Protein AF-A0A7C3EPZ7-F1 (afdb_monomer_lite)

Secondary structure (DSSP, 8-state):
-HHHHHHHHHHHHHHTT------EEEEETTTEEEEESSTTSS-EEEE-S-SPEEEE-TTS-EEEESSTTSS-EEE-S-S---S-----EEETTEEE-------SEEEEEEEETTS-EEEE-GGGGGGGGGTEEEPPTT--SEEEEEEEEETTS-EEEEEEEE--

Sequence (164 aa):
MRILIIIVMLCFLFTSNSVLSETITFNYSGGITKVSTDNGLTWNYVKKFGNKIEINRLGGLKKISDDFGRTWRILYNHPVFTENYLSFYCSGNFLFIPEISLKNISQLRVYDSNGKYITDLSHKASELSINKIELPDFLINGVYFLCIEESSSTRIVCKFMINR

Radius of gyration: 24.51 Å; chains: 1; bounding box: 84×47×37 Å

Structure (mmCIF, N/CA/C/O backbone):
data_AF-A0A7C3EPZ7-F1
#
_entry.id   AF-A0A7C3EPZ7-F1
#
loop_
_atom_site.group_PDB
_atom_site.id
_atom_site.type_symbol
_atom_site.label_atom_id
_atom_site.label_alt_id
_atom_site.label_comp_id
_atom_site.label_asym_id
_atom_site.label_entity_id
_atom_site.label_seq_id
_atom_site.pdbx_PDB_ins_code
_atom_site.Cartn_x
_atom_site.Cartn_y
_atom_site.Cartn_z
_atom_site.occupancy
_atom_site.B_iso_or_equiv
_atom_site.auth_seq_id
_atom_site.auth_comp_id
_atom_site.auth_asym_id
_atom_site.auth_atom_id
_atom_site.pdbx_PDB_model_num
ATOM 1 N N . MET A 1 1 ? 68.121 -27.410 -0.231 1.00 63.12 1 MET A N 1
ATOM 2 C CA . MET A 1 1 ? 67.046 -27.651 0.764 1.00 63.12 1 MET A CA 1
ATOM 3 C C . MET A 1 1 ? 66.253 -26.397 1.148 1.00 63.12 1 MET A C 1
ATOM 5 O O . MET A 1 1 ? 65.035 -26.466 1.128 1.00 63.12 1 MET A O 1
ATOM 9 N N . ARG A 1 2 ? 66.885 -25.248 1.449 1.00 70.00 2 ARG A N 1
ATOM 10 C CA . ARG A 1 2 ? 66.175 -24.022 1.890 1.00 70.00 2 ARG A CA 1
ATOM 11 C C . ARG A 1 2 ? 65.181 -23.439 0.868 1.00 70.00 2 ARG A C 1
ATOM 13 O O . ARG A 1 2 ? 64.102 -23.018 1.256 1.00 70.00 2 ARG A O 1
ATOM 20 N N . ILE A 1 3 ? 65.507 -23.484 -0.426 1.00 78.69 3 ILE A N 1
ATOM 21 C CA . ILE A 1 3 ? 64.633 -22.978 -1.505 1.00 78.69 3 ILE A CA 1
ATOM 22 C C . ILE A 1 3 ? 63.359 -23.824 -1.650 1.00 78.69 3 ILE A C 1
ATOM 24 O O . ILE A 1 3 ? 62.279 -23.276 -1.831 1.00 78.69 3 ILE A O 1
ATOM 28 N N . LEU A 1 4 ? 63.463 -25.149 -1.492 1.00 77.38 4 LEU A N 1
ATOM 29 C CA . LEU A 1 4 ? 62.313 -26.055 -1.575 1.00 77.38 4 LEU A CA 1
ATOM 30 C C . LEU A 1 4 ? 61.285 -25.753 -0.473 1.00 77.38 4 LEU A C 1
ATOM 32 O O . LEU A 1 4 ? 60.094 -25.712 -0.745 1.00 77.38 4 LEU A O 1
ATOM 36 N N . ILE A 1 5 ? 61.747 -25.473 0.750 1.00 78.75 5 ILE A N 1
ATOM 37 C CA . ILE A 1 5 ? 60.872 -25.144 1.887 1.00 78.75 5 ILE A CA 1
ATOM 38 C C . ILE A 1 5 ? 60.120 -23.830 1.637 1.00 78.75 5 ILE A C 1
ATOM 40 O O . ILE A 1 5 ? 58.929 -23.744 1.921 1.00 78.75 5 ILE A O 1
ATOM 44 N N . ILE A 1 6 ? 60.788 -22.829 1.056 1.00 79.19 6 ILE A N 1
ATOM 45 C CA . ILE A 1 6 ? 60.163 -21.542 0.722 1.00 79.19 6 ILE A CA 1
ATOM 46 C C . ILE A 1 6 ? 59.102 -21.720 -0.368 1.00 79.19 6 ILE A C 1
ATOM 48 O O . ILE A 1 6 ? 58.014 -21.171 -0.237 1.00 79.19 6 ILE A O 1
ATOM 52 N N . ILE A 1 7 ? 59.379 -22.520 -1.404 1.00 79.31 7 ILE A N 1
ATOM 53 C CA . ILE A 1 7 ? 58.402 -22.810 -2.464 1.00 79.31 7 ILE A CA 1
ATOM 54 C C . ILE A 1 7 ? 57.186 -23.543 -1.884 1.00 79.31 7 ILE A C 1
ATOM 56 O O . ILE A 1 7 ? 56.057 -23.162 -2.171 1.00 79.31 7 ILE A O 1
ATOM 60 N N . VAL A 1 8 ? 57.397 -24.536 -1.014 1.00 75.88 8 VAL A N 1
ATOM 61 C CA . VAL A 1 8 ? 56.305 -25.275 -0.358 1.00 75.88 8 VAL A CA 1
ATOM 62 C C . VAL A 1 8 ? 55.465 -24.360 0.541 1.00 75.88 8 VAL A C 1
ATOM 64 O O . VAL A 1 8 ? 54.239 -24.437 0.496 1.00 75.88 8 VAL A O 1
ATOM 67 N N . MET A 1 9 ? 56.087 -23.452 1.304 1.00 74.56 9 MET A N 1
ATOM 68 C CA . MET A 1 9 ? 55.347 -22.465 2.101 1.00 74.56 9 MET A CA 1
ATOM 69 C C . MET A 1 9 ? 54.590 -21.456 1.233 1.00 74.56 9 MET A C 1
ATOM 71 O O . MET A 1 9 ? 53.446 -21.142 1.552 1.00 74.56 9 MET A O 1
ATOM 75 N N . LEU A 1 10 ? 55.174 -20.985 0.124 1.00 67.38 10 LEU A N 1
ATOM 76 C CA . LEU A 1 10 ? 54.462 -20.129 -0.830 1.00 67.38 10 LEU A CA 1
ATOM 77 C C . LEU A 1 10 ? 53.246 -20.863 -1.409 1.00 67.38 10 LEU A C 1
ATOM 79 O O . LEU A 1 10 ? 52.149 -20.315 -1.404 1.00 67.38 10 LEU A O 1
ATOM 83 N N . CYS A 1 11 ? 53.400 -22.116 -1.842 1.00 63.19 11 CYS A N 1
ATOM 84 C CA . CYS A 1 11 ? 52.289 -22.923 -2.350 1.00 63.19 11 CYS A CA 1
ATOM 85 C C . CYS A 1 11 ? 51.178 -23.127 -1.300 1.00 63.19 11 CYS A C 1
ATOM 87 O O . CYS A 1 11 ? 49.999 -23.100 -1.652 1.00 63.19 11 CYS A O 1
ATOM 89 N N . PHE A 1 12 ? 51.521 -23.265 -0.014 1.00 58.78 12 PHE A N 1
ATOM 90 C CA . PHE A 1 12 ? 50.536 -23.332 1.076 1.00 58.78 12 PHE A CA 1
ATOM 91 C C . PHE A 1 12 ? 49.795 -22.005 1.307 1.00 58.78 12 PHE A C 1
ATOM 93 O O . PHE A 1 12 ? 48.618 -22.013 1.656 1.00 58.78 12 PHE A O 1
ATOM 100 N N . LEU A 1 13 ? 50.449 -20.864 1.072 1.00 58.56 13 LEU A N 1
ATOM 101 C CA . LEU A 1 13 ? 49.826 -19.539 1.176 1.00 58.56 13 LEU A CA 1
ATOM 102 C C . LEU A 1 13 ? 48.890 -19.224 -0.002 1.00 58.56 13 LEU A C 1
ATOM 104 O O . LEU A 1 13 ? 47.938 -18.466 0.163 1.00 58.56 13 LEU A O 1
ATOM 108 N N . PHE A 1 14 ? 49.131 -19.807 -1.181 1.00 55.50 14 PHE A N 1
ATOM 109 C CA . PHE A 1 14 ? 48.275 -19.610 -2.359 1.00 55.50 14 PHE A CA 1
ATOM 110 C C . PHE A 1 14 ? 47.076 -20.565 -2.428 1.00 55.50 14 PHE A C 1
ATOM 112 O O . PHE A 1 14 ? 46.107 -20.265 -3.120 1.00 55.50 14 PHE A O 1
ATOM 119 N N . THR A 1 15 ? 47.104 -21.690 -1.711 1.00 53.84 15 THR A N 1
ATOM 120 C CA . THR A 1 15 ? 46.021 -22.692 -1.744 1.00 53.84 15 THR A CA 1
ATOM 121 C C . THR A 1 15 ? 44.915 -22.447 -0.716 1.00 53.84 15 THR A C 1
ATOM 123 O O . THR A 1 15 ? 43.828 -22.999 -0.857 1.00 53.84 15 THR A O 1
ATOM 126 N N . SER A 1 16 ? 45.131 -21.588 0.284 1.00 52.97 16 SER A N 1
ATOM 127 C CA . SER A 1 16 ? 44.156 -21.339 1.357 1.00 52.97 16 SER A CA 1
ATOM 128 C C . SER A 1 16 ? 43.039 -20.347 1.007 1.00 52.97 16 SER A C 1
ATOM 130 O O . SER A 1 16 ? 42.081 -20.236 1.766 1.00 52.97 16 SER A O 1
ATOM 132 N N . ASN A 1 17 ? 43.113 -19.656 -0.136 1.00 51.78 17 ASN A N 1
ATOM 133 C CA . ASN A 1 17 ? 42.137 -18.619 -0.505 1.00 51.78 17 ASN A CA 1
ATOM 134 C C . ASN A 1 17 ? 41.163 -19.024 -1.619 1.00 51.78 17 ASN A C 1
ATOM 136 O O . ASN A 1 17 ? 40.350 -18.211 -2.054 1.00 51.78 17 ASN A O 1
ATOM 140 N N . SER A 1 18 ? 41.188 -20.278 -2.069 1.00 52.44 18 SER A N 1
ATOM 141 C CA . SER A 1 18 ? 40.176 -20.807 -2.987 1.00 52.44 18 SER A CA 1
ATOM 142 C C . SER A 1 18 ? 38.927 -21.231 -2.211 1.00 52.44 18 SER A C 1
ATOM 144 O O . SER A 1 18 ? 38.548 -22.399 -2.223 1.00 52.44 18 SER A O 1
ATOM 146 N N . VAL A 1 19 ? 38.293 -20.298 -1.494 1.00 56.22 19 VAL A N 1
ATOM 147 C CA . VAL A 1 19 ? 36.956 -20.542 -0.943 1.00 56.22 19 VAL A CA 1
ATOM 148 C C . VAL A 1 19 ? 36.021 -20.632 -2.142 1.00 56.22 19 VAL A C 1
ATOM 150 O O . VAL A 1 19 ? 35.674 -19.622 -2.752 1.00 56.22 19 VAL A O 1
ATOM 153 N N . LEU A 1 20 ? 35.682 -21.859 -2.536 1.00 56.84 20 LEU A N 1
ATOM 154 C CA . LEU A 1 20 ? 34.612 -22.122 -3.487 1.00 56.84 20 LEU A CA 1
ATOM 155 C C . LEU A 1 20 ? 33.360 -21.452 -2.922 1.00 56.84 20 LEU A C 1
ATOM 157 O O . LEU A 1 20 ? 32.865 -21.832 -1.862 1.00 56.84 20 LEU A O 1
ATOM 161 N N . SER A 1 21 ? 32.921 -20.382 -3.579 1.00 61.28 21 SER A N 1
ATOM 162 C CA . SER A 1 21 ? 31.711 -19.688 -3.175 1.00 61.28 21 SER A CA 1
ATOM 163 C C . SER A 1 21 ? 30.521 -20.511 -3.643 1.00 61.28 21 SER A C 1
ATOM 165 O O . SER A 1 21 ? 30.240 -20.593 -4.842 1.00 61.28 21 SER A O 1
ATOM 167 N N . GLU A 1 22 ? 29.856 -21.180 -2.712 1.00 73.56 22 GLU A N 1
ATOM 168 C CA . GLU A 1 22 ? 28.645 -21.928 -2.989 1.00 73.56 22 GLU A CA 1
ATOM 169 C C . GLU A 1 22 ? 27.482 -20.951 -3.148 1.00 73.56 22 GLU A C 1
ATOM 171 O O . GLU A 1 22 ? 27.245 -20.052 -2.336 1.00 73.56 22 GLU A O 1
ATOM 176 N N . THR A 1 23 ? 26.740 -21.123 -4.240 1.00 83.81 23 THR A N 1
ATOM 177 C CA . THR A 1 23 ? 25.507 -20.371 -4.447 1.00 83.81 23 THR A CA 1
ATOM 178 C C . THR A 1 23 ? 24.387 -21.038 -3.656 1.00 83.81 23 THR A C 1
ATOM 180 O O . THR A 1 23 ? 23.939 -22.129 -4.007 1.00 83.81 23 THR A O 1
ATOM 183 N N . ILE A 1 24 ? 23.909 -20.379 -2.600 1.00 82.12 24 ILE A N 1
ATOM 184 C CA . ILE A 1 24 ? 22.813 -20.868 -1.756 1.00 82.12 24 ILE A CA 1
ATOM 185 C C . ILE A 1 24 ? 21.505 -20.251 -2.242 1.00 82.12 24 ILE A C 1
ATOM 187 O O . ILE A 1 24 ? 21.383 -19.032 -2.353 1.00 82.12 24 ILE A O 1
ATOM 191 N N . THR A 1 25 ? 20.501 -21.088 -2.503 1.00 84.12 25 THR A N 1
ATOM 192 C CA . THR A 1 25 ? 19.174 -20.642 -2.943 1.00 84.12 25 THR A CA 1
ATOM 193 C C . THR A 1 25 ? 18.102 -21.070 -1.949 1.00 84.12 25 THR A C 1
ATOM 195 O O . THR A 1 25 ? 17.933 -22.260 -1.693 1.00 84.12 25 THR A O 1
ATOM 198 N N . PHE A 1 26 ? 17.325 -20.110 -1.439 1.00 76.62 26 PHE A N 1
ATOM 199 C CA . PHE A 1 26 ? 16.122 -20.379 -0.651 1.00 76.62 26 PHE A CA 1
ATOM 200 C C . PHE A 1 26 ? 14.860 -20.013 -1.423 1.00 76.62 26 PHE A C 1
ATOM 202 O O . PHE A 1 26 ? 14.696 -18.881 -1.883 1.00 76.62 26 PHE A O 1
ATOM 209 N N . ASN A 1 27 ? 13.943 -20.977 -1.497 1.00 77.50 27 ASN A N 1
ATOM 210 C CA . ASN A 1 27 ? 12.612 -20.810 -2.061 1.00 77.50 27 ASN A CA 1
ATOM 211 C C . ASN A 1 27 ? 11.593 -20.760 -0.923 1.00 77.50 27 ASN A C 1
ATOM 213 O O . ASN A 1 27 ? 11.410 -21.735 -0.198 1.00 77.50 27 ASN A O 1
ATOM 217 N N . TYR A 1 28 ? 10.930 -19.620 -0.767 1.00 68.88 28 TYR A N 1
ATOM 218 C CA . TYR A 1 28 ? 9.903 -19.431 0.252 1.00 68.88 28 TYR A CA 1
ATOM 219 C C . TYR A 1 28 ? 8.519 -19.786 -0.299 1.00 68.88 28 TYR A C 1
ATOM 221 O O . TYR A 1 28 ? 8.237 -19.627 -1.493 1.00 68.88 28 TYR A O 1
ATOM 229 N N . SER A 1 29 ? 7.612 -20.198 0.590 1.00 54.78 29 SER A N 1
ATOM 230 C CA . SER A 1 29 ? 6.194 -20.321 0.260 1.00 54.78 29 SER A CA 1
ATOM 231 C C . SER A 1 29 ? 5.643 -18.943 -0.147 1.00 54.78 29 SER A C 1
ATOM 233 O O . SER A 1 29 ? 5.715 -17.963 0.596 1.00 54.78 29 SER A O 1
ATOM 235 N N . GLY A 1 30 ? 5.145 -18.839 -1.383 1.00 55.50 30 GLY A N 1
ATOM 236 C CA . GLY A 1 30 ? 4.769 -17.558 -2.000 1.00 55.50 30 GLY A CA 1
ATOM 237 C C . GLY A 1 30 ? 5.734 -17.046 -3.073 1.00 55.50 30 GLY A C 1
ATOM 238 O O . GLY A 1 30 ? 5.714 -15.856 -3.372 1.00 55.50 30 GLY A O 1
ATOM 239 N N . GLY A 1 31 ? 6.555 -17.920 -3.667 1.00 61.00 31 GLY A N 1
ATOM 240 C CA . GLY A 1 31 ? 7.261 -17.649 -4.929 1.00 61.00 31 GLY A CA 1
ATOM 241 C C . GLY A 1 31 ? 8.413 -16.648 -4.831 1.00 61.00 31 GLY A C 1
ATOM 242 O O . GLY A 1 31 ? 8.861 -16.136 -5.855 1.00 61.00 31 GLY A O 1
ATOM 243 N N . ILE A 1 32 ? 8.879 -16.368 -3.613 1.00 67.06 32 ILE A N 1
ATOM 244 C CA . ILE A 1 32 ? 10.058 -15.540 -3.363 1.00 67.06 32 ILE A CA 1
ATOM 245 C C . ILE A 1 32 ? 11.278 -16.454 -3.398 1.00 67.06 32 ILE A C 1
ATOM 247 O O . ILE A 1 32 ? 11.339 -17.436 -2.655 1.00 67.06 32 ILE A O 1
ATOM 251 N N . THR A 1 33 ? 12.258 -16.087 -4.216 1.00 77.88 33 THR A N 1
ATOM 252 C CA . THR A 1 33 ? 13.560 -16.755 -4.257 1.00 77.88 33 THR A CA 1
ATOM 253 C C . THR A 1 33 ? 14.635 -15.776 -3.815 1.00 77.88 33 THR A C 1
ATOM 255 O O . THR A 1 33 ? 14.773 -14.691 -4.394 1.00 77.88 33 THR A O 1
ATOM 258 N N . LYS A 1 34 ? 15.395 -16.163 -2.788 1.00 79.81 34 LYS A N 1
ATOM 259 C CA . LYS A 1 34 ? 16.614 -15.466 -2.379 1.00 79.81 34 LYS A CA 1
ATOM 260 C C . LYS A 1 34 ? 17.827 -16.286 -2.777 1.00 79.81 34 LYS A C 1
ATOM 262 O O . LYS A 1 34 ? 17.825 -17.502 -2.602 1.00 79.81 34 LYS A O 1
ATOM 267 N N . VAL A 1 35 ? 18.846 -15.602 -3.274 1.00 84.06 35 VAL A N 1
ATOM 268 C CA . VAL A 1 35 ? 20.119 -16.207 -3.654 1.00 84.06 35 VAL A CA 1
ATOM 269 C C . VAL A 1 35 ? 21.239 -15.495 -2.914 1.00 84.06 35 VAL A C 1
ATOM 271 O O . VAL A 1 35 ? 21.268 -14.264 -2.862 1.00 84.06 35 VAL A O 1
ATOM 274 N N . SER A 1 36 ? 22.143 -16.278 -2.348 1.00 84.12 36 SER A N 1
ATOM 275 C CA . SER A 1 36 ? 23.432 -15.828 -1.846 1.00 84.12 36 SER A CA 1
ATOM 276 C C . SER A 1 36 ? 24.522 -16.429 -2.721 1.00 84.12 36 SER A C 1
ATOM 278 O O . SER A 1 36 ? 24.460 -17.607 -3.065 1.00 84.12 36 SER A O 1
ATOM 280 N N . THR A 1 37 ? 25.507 -15.618 -3.087 1.00 87.31 37 THR A N 1
ATOM 281 C CA . THR A 1 37 ? 26.686 -16.036 -3.861 1.00 87.31 37 THR A CA 1
ATOM 282 C C . THR A 1 37 ? 27.960 -15.955 -3.029 1.00 87.31 37 THR A C 1
ATOM 284 O O . THR A 1 37 ? 29.047 -15.906 -3.596 1.00 87.31 37 THR A O 1
ATOM 287 N N . ASP A 1 38 ? 27.827 -15.852 -1.709 1.00 83.06 38 ASP A N 1
ATOM 288 C CA . ASP A 1 38 ? 28.898 -15.639 -0.736 1.00 83.06 38 ASP A CA 1
ATOM 289 C C . ASP A 1 38 ? 28.665 -16.482 0.526 1.00 83.06 38 ASP A C 1
ATOM 291 O O . ASP A 1 38 ? 28.861 -16.023 1.651 1.00 83.06 38 ASP A O 1
ATOM 295 N N . ASN A 1 39 ? 28.225 -17.731 0.339 1.00 80.56 39 ASN A N 1
ATOM 296 C CA . ASN A 1 39 ? 28.007 -18.702 1.416 1.00 80.56 39 ASN A CA 1
ATOM 297 C C . ASN A 1 39 ? 27.018 -18.236 2.503 1.00 80.56 39 ASN A C 1
ATOM 299 O O . ASN A 1 39 ? 27.143 -18.579 3.676 1.00 80.56 39 ASN A O 1
ATOM 303 N N . GLY A 1 40 ? 26.006 -17.463 2.117 1.00 77.62 40 GLY A N 1
ATOM 304 C CA . GLY A 1 40 ? 24.927 -17.008 2.992 1.00 77.62 40 GLY A CA 1
ATOM 305 C C . GLY A 1 40 ? 25.205 -15.701 3.733 1.00 77.62 40 GLY A C 1
ATOM 306 O O . GLY A 1 40 ? 24.371 -15.314 4.557 1.00 77.62 40 GLY A O 1
ATOM 307 N N . LEU A 1 41 ? 26.326 -15.021 3.456 1.00 77.81 41 LEU A N 1
ATOM 308 C CA . LEU A 1 41 ? 26.679 -13.748 4.096 1.00 77.81 41 LEU A CA 1
ATOM 309 C C . LEU A 1 41 ? 25.777 -12.600 3.620 1.00 77.81 41 LEU A C 1
ATOM 311 O O . LEU A 1 41 ? 25.295 -11.814 4.439 1.00 77.81 41 LEU A O 1
ATOM 315 N N . THR A 1 42 ? 25.487 -12.528 2.321 1.00 75.88 42 THR A N 1
ATOM 316 C CA . THR A 1 42 ? 24.557 -11.560 1.731 1.00 75.88 42 THR A CA 1
ATOM 317 C C . THR A 1 42 ? 23.484 -12.248 0.899 1.00 75.88 42 THR A C 1
ATOM 319 O O . THR A 1 42 ? 23.665 -13.336 0.355 1.00 75.88 42 THR A O 1
ATOM 322 N N . TRP A 1 43 ? 22.314 -11.610 0.819 1.00 75.62 43 TRP A N 1
ATOM 323 C CA . TRP A 1 43 ? 21.135 -12.182 0.173 1.00 75.62 43 TRP A CA 1
ATOM 324 C C . TRP A 1 43 ? 20.523 -11.205 -0.816 1.00 75.62 43 TRP A C 1
ATOM 326 O O . TRP A 1 43 ? 20.072 -10.122 -0.442 1.00 75.62 43 TRP A O 1
ATOM 336 N N . ASN A 1 44 ? 20.420 -11.644 -2.066 1.00 74.12 44 ASN A N 1
ATOM 337 C CA . ASN A 1 44 ? 19.764 -10.916 -3.139 1.00 74.12 44 ASN A CA 1
ATOM 338 C C . ASN A 1 44 ? 18.396 -11.528 -3.449 1.00 74.12 44 ASN A C 1
ATOM 340 O O . ASN A 1 44 ? 18.222 -12.749 -3.466 1.00 74.12 44 ASN A O 1
ATOM 344 N N . TYR A 1 45 ? 17.408 -10.675 -3.717 1.00 69.50 45 TYR A N 1
ATOM 345 C CA . TYR A 1 45 ? 16.099 -11.110 -4.200 1.00 69.50 45 TYR A CA 1
ATOM 346 C C . TYR A 1 45 ? 16.169 -11.300 -5.713 1.00 69.50 45 TYR A C 1
ATOM 348 O O . TYR A 1 45 ? 16.316 -10.325 -6.443 1.00 69.50 45 TYR A O 1
ATOM 356 N N . VAL A 1 46 ? 16.039 -12.540 -6.184 1.00 66.25 46 VAL A N 1
ATOM 357 C CA . VAL A 1 46 ? 16.115 -12.849 -7.626 1.00 66.25 46 VAL A CA 1
ATOM 358 C C . VAL A 1 46 ? 14.732 -12.857 -8.268 1.00 66.25 46 VAL A C 1
ATOM 360 O O . VAL A 1 46 ? 14.576 -12.468 -9.421 1.00 66.25 46 VAL A O 1
ATOM 363 N N . LYS A 1 47 ? 13.700 -13.241 -7.509 1.00 59.34 47 LYS A N 1
ATOM 364 C CA . LYS A 1 47 ? 12.313 -13.216 -7.972 1.00 59.34 47 LYS A CA 1
ATOM 365 C C . LYS A 1 47 ? 11.446 -12.481 -6.964 1.00 59.34 47 LYS A C 1
ATOM 367 O O . LYS A 1 47 ? 11.250 -12.945 -5.839 1.00 59.34 47 LYS A O 1
ATOM 372 N N . LYS A 1 48 ? 10.966 -11.305 -7.369 1.00 59.62 48 LYS A N 1
ATOM 373 C CA . LYS A 1 48 ? 10.049 -10.481 -6.589 1.00 59.62 48 LYS A CA 1
ATOM 374 C C . LYS A 1 48 ? 8.648 -10.684 -7.152 1.00 59.62 48 LYS A C 1
ATOM 376 O O . LYS A 1 48 ? 8.376 -10.316 -8.289 1.00 59.62 48 LYS A O 1
ATOM 381 N N . PHE A 1 49 ? 7.799 -11.235 -6.294 1.00 58.62 49 PHE A N 1
ATOM 382 C CA . PHE A 1 49 ? 6.361 -11.375 -6.470 1.00 58.62 49 PHE A CA 1
ATOM 383 C C . PHE A 1 49 ? 5.934 -12.505 -7.427 1.00 58.62 49 PHE A C 1
ATOM 385 O O . PHE A 1 49 ? 6.671 -12.962 -8.297 1.00 58.62 49 PHE A O 1
ATOM 392 N N . GLY A 1 50 ? 4.786 -13.083 -7.094 1.00 59.12 50 GLY A N 1
ATOM 393 C CA . GLY A 1 50 ? 4.260 -14.331 -7.616 1.00 59.12 50 GLY A CA 1
ATOM 394 C C . GLY A 1 50 ? 3.753 -14.279 -9.046 1.00 59.12 50 GLY A C 1
ATOM 395 O O . GLY A 1 50 ? 4.096 -13.406 -9.835 1.00 59.12 50 GLY A O 1
ATOM 396 N N . ASN A 1 51 ? 2.879 -15.228 -9.380 1.00 59.12 51 ASN A N 1
ATOM 397 C CA . ASN A 1 51 ? 2.131 -15.129 -10.626 1.00 59.12 51 ASN A CA 1
ATOM 398 C C . ASN A 1 51 ? 1.231 -13.891 -10.574 1.00 59.12 51 ASN A C 1
ATOM 400 O O . ASN A 1 51 ? 0.508 -13.679 -9.595 1.00 59.12 51 ASN A O 1
ATOM 404 N N . LYS A 1 52 ? 1.252 -13.113 -11.656 1.00 67.81 52 LYS A N 1
ATOM 405 C CA . LYS A 1 52 ? 0.329 -12.004 -11.865 1.00 67.81 52 LYS A CA 1
ATOM 406 C C . LYS A 1 52 ? -1.101 -12.541 -11.944 1.00 67.81 52 LYS A C 1
ATOM 408 O O . LYS A 1 52 ? -1.409 -13.371 -12.796 1.00 67.81 52 LYS A O 1
ATOM 413 N N . ILE A 1 53 ? -1.972 -12.051 -11.071 1.00 65.19 53 ILE A N 1
ATOM 414 C CA . ILE A 1 53 ? -3.415 -12.286 -11.108 1.00 65.19 53 ILE A CA 1
ATOM 415 C C . ILE A 1 53 ? -4.066 -11.041 -11.694 1.00 65.19 53 ILE A C 1
ATOM 417 O O . ILE A 1 53 ? -3.894 -9.937 -11.182 1.00 65.19 53 ILE A O 1
ATOM 421 N N . GLU A 1 54 ? -4.836 -11.222 -12.759 1.00 74.12 54 GLU A N 1
ATOM 422 C CA . GLU A 1 54 ? -5.538 -10.150 -13.449 1.00 74.12 54 GLU A CA 1
ATOM 423 C C . GLU A 1 54 ? -7.033 -10.465 -13.522 1.00 74.12 54 GLU A C 1
ATOM 425 O O . GLU A 1 54 ? -7.432 -11.523 -13.999 1.00 74.12 54 GLU A O 1
ATOM 430 N N . ILE A 1 55 ? -7.862 -9.537 -13.044 1.00 70.50 55 ILE A N 1
ATOM 431 C CA . ILE A 1 55 ? -9.320 -9.617 -13.110 1.00 70.50 55 ILE A CA 1
ATOM 432 C C . ILE A 1 55 ? -9.810 -8.427 -13.927 1.00 70.50 55 ILE A C 1
ATOM 434 O O . ILE A 1 55 ? -9.761 -7.283 -13.470 1.00 70.50 55 ILE A O 1
ATOM 438 N N . ASN A 1 56 ? -10.306 -8.711 -15.124 1.00 69.62 56 ASN A N 1
ATOM 439 C CA . ASN A 1 56 ? -10.924 -7.722 -15.998 1.00 69.62 56 ASN A CA 1
ATOM 440 C C . ASN A 1 56 ? -12.430 -7.652 -15.701 1.00 69.62 56 ASN A C 1
ATOM 442 O O . ASN A 1 56 ? -13.095 -8.683 -15.601 1.00 69.62 56 ASN A O 1
ATOM 446 N N . ARG A 1 57 ? -12.968 -6.442 -15.522 1.00 52.28 57 ARG A N 1
ATOM 447 C CA . ARG A 1 57 ? -14.401 -6.180 -15.333 1.00 52.28 57 ARG A CA 1
ATOM 448 C C . ARG A 1 57 ? -14.965 -5.425 -16.536 1.00 52.28 57 ARG A C 1
ATOM 450 O O . ARG A 1 57 ? -14.246 -4.725 -17.248 1.00 52.28 57 ARG A O 1
ATOM 457 N N . LEU A 1 58 ? -16.275 -5.551 -16.739 1.00 43.59 58 LEU A N 1
ATOM 458 C CA . LEU A 1 58 ? -17.013 -4.760 -17.726 1.00 43.59 58 LEU A CA 1
ATOM 459 C C . LEU A 1 58 ? -16.807 -3.256 -17.458 1.00 43.59 58 LEU A C 1
ATOM 461 O O . LEU A 1 58 ? -16.749 -2.835 -16.302 1.00 43.59 58 LEU A O 1
ATOM 465 N N . GLY A 1 59 ? -16.673 -2.458 -18.522 1.00 54.31 59 GLY A N 1
ATOM 466 C CA . GLY A 1 59 ? -16.426 -1.010 -18.425 1.00 54.31 59 GLY A CA 1
ATOM 467 C C . GLY A 1 59 ? -14.950 -0.590 -18.349 1.00 54.31 59 GLY A C 1
ATOM 468 O O . GLY A 1 59 ? -14.666 0.525 -17.925 1.00 54.31 59 GLY A O 1
ATOM 469 N N . GLY A 1 60 ? -14.007 -1.463 -18.731 1.00 56.91 60 GLY A N 1
ATOM 470 C CA . GLY A 1 60 ? -12.572 -1.134 -18.805 1.00 56.91 60 GLY A CA 1
ATOM 471 C C . GLY A 1 60 ? -11.841 -1.141 -17.458 1.00 56.91 60 GLY A C 1
ATOM 472 O O . GLY A 1 60 ? -10.661 -0.810 -17.387 1.00 56.91 60 GLY A O 1
ATOM 473 N N . LEU A 1 61 ? -12.525 -1.540 -16.384 1.00 51.94 61 LEU A N 1
ATOM 474 C CA . LEU A 1 61 ? -11.948 -1.630 -15.048 1.00 51.94 61 LEU A CA 1
ATOM 475 C C . LEU A 1 61 ? -11.112 -2.902 -14.913 1.00 51.94 61 LEU A C 1
ATOM 477 O O . LEU A 1 61 ? -11.565 -4.001 -15.244 1.00 51.94 61 LEU A O 1
ATOM 481 N N . LYS A 1 62 ? -9.908 -2.768 -14.360 1.00 66.00 62 LYS A N 1
ATOM 482 C CA . LYS A 1 62 ? -8.966 -3.882 -14.216 1.00 66.00 62 LYS A CA 1
ATOM 483 C C . LYS A 1 62 ? -8.417 -3.948 -12.802 1.00 66.00 62 LYS A C 1
ATOM 485 O O . LYS A 1 62 ? -8.022 -2.935 -12.232 1.00 66.00 62 LYS A O 1
ATOM 490 N N . LYS A 1 63 ? -8.382 -5.150 -12.229 1.00 65.69 63 LYS A N 1
ATOM 491 C CA . LYS A 1 63 ? -7.796 -5.414 -10.915 1.00 65.69 63 LYS A CA 1
ATOM 492 C C . LYS A 1 63 ? -6.585 -6.328 -11.071 1.00 65.69 63 LYS A C 1
ATOM 494 O O . LYS A 1 63 ? -6.734 -7.433 -11.581 1.00 65.69 63 LYS A O 1
ATOM 499 N N . ILE A 1 64 ? -5.401 -5.888 -10.651 1.00 69.06 64 ILE A N 1
ATOM 500 C CA . ILE A 1 64 ? -4.151 -6.644 -10.832 1.00 69.06 64 ILE A CA 1
ATOM 501 C C . ILE A 1 64 ? -3.490 -6.893 -9.482 1.00 69.06 64 ILE A C 1
ATOM 503 O O . ILE A 1 64 ? -3.456 -6.004 -8.638 1.00 69.06 64 ILE A O 1
ATOM 507 N N . SER A 1 65 ? -2.925 -8.072 -9.290 1.00 66.12 65 SER A N 1
ATOM 508 C CA . SER A 1 65 ? -2.012 -8.376 -8.197 1.00 66.12 65 SER A CA 1
ATOM 509 C C . SER A 1 65 ? -0.779 -9.056 -8.767 1.00 66.12 65 SER A C 1
ATOM 511 O O . SER A 1 65 ? -0.915 -10.017 -9.515 1.00 66.12 65 SER A O 1
ATOM 513 N N . ASP A 1 66 ? 0.410 -8.584 -8.410 1.00 67.25 66 ASP A N 1
ATOM 514 C CA . ASP A 1 66 ? 1.661 -9.238 -8.808 1.00 67.25 66 ASP A CA 1
ATOM 515 C C . ASP A 1 66 ? 2.161 -10.209 -7.727 1.00 67.25 66 ASP A C 1
ATOM 517 O O . ASP A 1 66 ? 3.159 -10.883 -7.919 1.00 67.25 66 ASP A O 1
ATOM 521 N N . ASP A 1 67 ? 1.465 -10.326 -6.592 1.00 61.31 67 ASP A N 1
ATOM 522 C CA . ASP A 1 67 ? 1.936 -10.995 -5.375 1.00 61.31 67 ASP A CA 1
ATOM 523 C C . ASP A 1 67 ? 0.939 -12.028 -4.817 1.00 61.31 67 ASP A C 1
ATOM 525 O O . ASP A 1 67 ? 0.724 -12.121 -3.605 1.00 61.31 67 ASP A O 1
ATOM 529 N N . PHE A 1 68 ? 0.338 -12.830 -5.703 1.00 63.09 68 PHE A N 1
ATOM 530 C CA . PHE A 1 68 ? -0.658 -13.857 -5.354 1.00 63.09 68 PHE A CA 1
ATOM 531 C C . PHE A 1 68 ? -1.906 -13.312 -4.629 1.00 63.09 68 PHE A C 1
ATO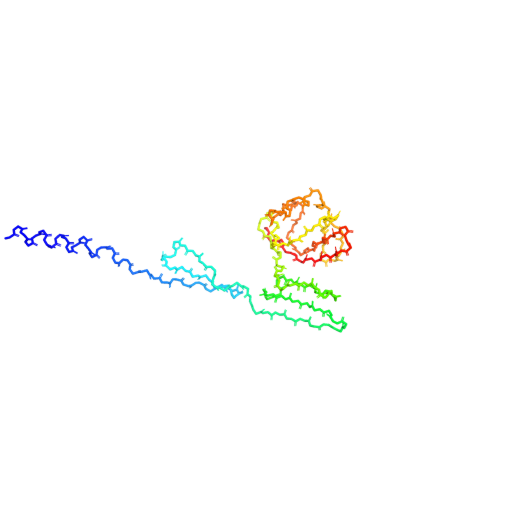M 533 O O . PHE A 1 68 ? -2.500 -13.982 -3.788 1.00 63.09 68 PHE A O 1
ATOM 540 N N . GLY A 1 69 ? -2.327 -12.087 -4.931 1.00 60.06 69 GLY A N 1
ATOM 541 C CA . GLY A 1 69 ? -3.525 -11.471 -4.357 1.00 60.06 69 GLY A CA 1
ATOM 542 C C . GLY A 1 69 ? -3.321 -10.857 -2.970 1.00 60.06 69 GLY A C 1
ATOM 543 O O . GLY A 1 69 ? -4.308 -10.483 -2.324 1.00 60.06 69 GLY A O 1
ATOM 544 N N . ARG A 1 70 ? -2.077 -10.737 -2.487 1.00 55.56 70 ARG A N 1
ATOM 545 C CA . ARG A 1 70 ? -1.789 -10.080 -1.201 1.00 55.56 70 ARG A CA 1
ATOM 546 C C . ARG A 1 70 ? -2.066 -8.582 -1.308 1.00 55.56 70 ARG A C 1
ATOM 548 O O . ARG A 1 70 ? -2.883 -8.053 -0.546 1.00 55.56 70 ARG A O 1
ATOM 555 N N . THR A 1 71 ? -1.506 -7.929 -2.316 1.00 54.94 71 THR A N 1
ATOM 556 C CA . THR A 1 71 ? -1.810 -6.552 -2.707 1.00 54.94 71 THR A CA 1
ATOM 557 C C . THR A 1 71 ? -2.625 -6.538 -3.994 1.00 54.94 71 THR A C 1
ATOM 559 O O . THR A 1 71 ? -2.547 -7.439 -4.826 1.00 54.94 71 THR A O 1
ATOM 562 N N . TRP A 1 72 ? -3.485 -5.532 -4.137 1.00 59.31 72 TRP A N 1
ATOM 563 C CA . TRP A 1 72 ? -4.343 -5.385 -5.307 1.00 59.31 72 TRP A CA 1
ATOM 564 C C . TRP A 1 72 ? -4.303 -3.946 -5.807 1.00 59.31 72 TRP A C 1
ATOM 566 O O . TRP A 1 72 ? -4.465 -3.013 -5.024 1.00 59.31 72 TRP A O 1
ATOM 576 N N . ARG A 1 73 ? -4.167 -3.800 -7.122 1.00 57.81 73 ARG A N 1
ATOM 577 C CA . ARG A 1 73 ? -4.274 -2.556 -7.883 1.00 57.81 73 ARG A CA 1
ATOM 578 C C . ARG A 1 73 ? -5.662 -2.506 -8.514 1.00 57.81 73 ARG A C 1
ATOM 580 O O . ARG A 1 73 ? -6.044 -3.492 -9.135 1.00 57.81 73 ARG A O 1
ATOM 587 N N . ILE A 1 74 ? -6.414 -1.414 -8.359 1.00 60.81 74 ILE A N 1
ATOM 588 C CA . ILE A 1 74 ? -7.668 -1.172 -9.097 1.00 60.81 74 ILE A CA 1
ATOM 589 C C . ILE A 1 74 ? -7.397 -0.034 -10.079 1.00 60.81 74 ILE A C 1
ATOM 591 O O . ILE A 1 74 ? -7.194 1.103 -9.667 1.00 60.81 74 ILE A O 1
ATOM 595 N N . LEU A 1 75 ? -7.369 -0.349 -11.370 1.00 56.12 75 LEU A N 1
ATOM 596 C CA . LEU A 1 75 ? -7.223 0.627 -12.440 1.00 56.12 75 LEU A CA 1
ATOM 597 C C . LEU A 1 75 ? -8.618 1.111 -12.837 1.00 56.12 75 LEU A C 1
ATOM 599 O O . LEU A 1 75 ? -9.416 0.347 -13.389 1.00 56.12 75 LEU A O 1
ATOM 603 N N . TYR A 1 76 ? -8.904 2.372 -12.518 1.00 47.88 76 TYR A N 1
ATOM 604 C CA . TYR A 1 76 ? -10.024 3.102 -13.100 1.00 47.88 76 TYR A CA 1
ATOM 605 C C . TYR A 1 76 ? -9.593 3.678 -14.444 1.00 47.88 76 TYR A C 1
ATOM 607 O O . TYR A 1 76 ? -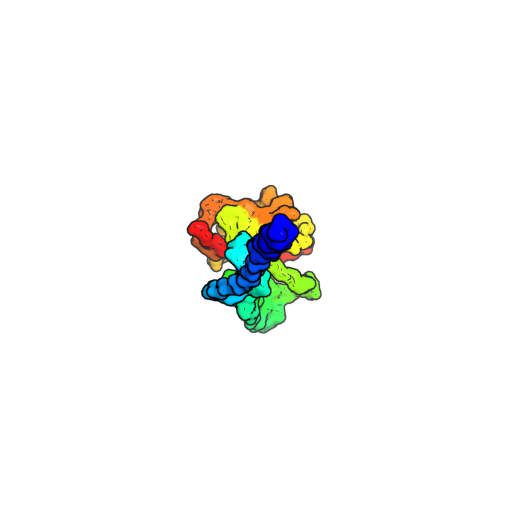8.421 3.988 -14.634 1.00 47.88 76 TYR A O 1
ATOM 615 N N . ASN A 1 77 ? -10.550 3.775 -15.360 1.00 45.66 77 ASN A N 1
ATOM 616 C CA . ASN A 1 77 ? -10.413 4.161 -16.761 1.00 45.66 77 ASN A CA 1
ATOM 617 C C . ASN A 1 77 ? -9.767 5.562 -16.919 1.00 45.66 77 ASN A C 1
ATOM 619 O O . ASN A 1 77 ? -10.459 6.547 -17.162 1.00 45.66 77 ASN A O 1
ATOM 623 N N . HIS A 1 78 ? -8.450 5.667 -16.727 1.00 42.88 78 HIS A N 1
ATOM 624 C CA . HIS A 1 78 ? -7.666 6.890 -16.882 1.00 42.88 78 HIS A CA 1
ATOM 625 C C . HIS A 1 78 ? -6.527 6.621 -17.877 1.00 42.88 78 HIS A C 1
ATOM 627 O O . HIS A 1 78 ? -5.773 5.664 -17.690 1.00 42.88 78 HIS A O 1
ATOM 633 N N . PRO A 1 79 ? -6.380 7.432 -18.938 1.00 43.28 79 PRO A N 1
ATOM 634 C CA . PRO A 1 79 ? -5.563 7.081 -20.102 1.00 43.28 79 PRO A CA 1
ATOM 635 C C . PRO A 1 79 ? -4.043 7.165 -19.895 1.00 43.28 79 PRO A C 1
ATOM 637 O O . PRO A 1 79 ? -3.299 6.886 -20.828 1.00 43.28 79 PRO A O 1
ATOM 640 N N . VAL A 1 80 ? -3.547 7.545 -18.714 1.00 42.59 80 VAL A N 1
ATOM 641 C CA . VAL A 1 80 ? -2.108 7.759 -18.503 1.00 42.59 80 VAL A CA 1
ATOM 642 C C . VAL A 1 80 ? -1.705 7.371 -17.081 1.00 42.59 80 VAL A C 1
ATOM 644 O O . VAL A 1 80 ? -1.597 8.215 -16.200 1.00 42.59 80 VAL A O 1
ATOM 647 N N . PHE A 1 81 ? -1.463 6.085 -16.856 1.00 43.91 81 PHE A N 1
ATOM 648 C CA . PHE A 1 81 ? -0.457 5.663 -15.885 1.00 43.91 81 PHE A CA 1
ATOM 649 C C . PHE A 1 81 ? 0.527 4.777 -16.642 1.00 43.91 81 PHE A C 1
ATOM 651 O O . PHE A 1 81 ? 0.169 3.705 -17.126 1.00 43.91 81 PHE A O 1
ATOM 658 N N . THR A 1 82 ? 1.755 5.268 -16.797 1.00 38.50 82 THR A N 1
ATOM 659 C CA . THR A 1 82 ? 2.898 4.447 -17.198 1.00 38.50 82 THR A CA 1
ATOM 660 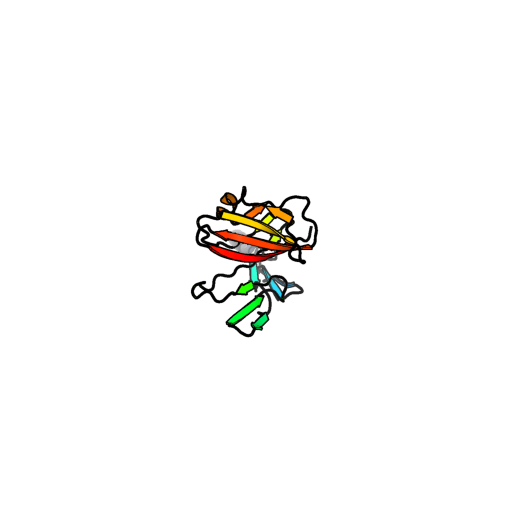C C . THR A 1 82 ? 3.058 3.303 -16.194 1.00 38.50 82 THR A C 1
ATOM 662 O O . THR A 1 82 ? 2.672 3.431 -15.034 1.00 38.50 82 THR A O 1
ATOM 665 N N . GLU A 1 83 ? 3.572 2.165 -16.655 1.00 39.81 83 GLU A N 1
ATOM 666 C CA . GLU A 1 83 ? 3.552 0.826 -16.038 1.00 39.81 83 GLU A CA 1
ATOM 667 C C . GLU A 1 83 ? 4.294 0.668 -14.688 1.00 39.81 83 GLU A C 1
ATOM 669 O O . GLU A 1 83 ? 4.763 -0.419 -14.353 1.00 39.81 83 GLU A O 1
ATOM 674 N N . ASN A 1 84 ? 4.393 1.715 -13.872 1.00 37.88 84 ASN A N 1
ATOM 675 C CA . ASN A 1 84 ? 5.110 1.687 -12.609 1.00 37.88 84 ASN A CA 1
ATOM 676 C C . ASN A 1 84 ? 4.222 1.180 -11.459 1.00 37.88 84 ASN A C 1
ATOM 678 O O . ASN A 1 84 ? 3.196 1.737 -11.075 1.00 37.88 84 ASN A O 1
ATOM 682 N N . TYR A 1 85 ? 4.661 0.035 -10.958 1.00 46.78 85 TYR A N 1
ATOM 683 C CA . TYR A 1 85 ? 4.154 -0.827 -9.901 1.00 46.78 85 TYR A CA 1
ATOM 684 C C . TYR A 1 85 ? 3.838 -0.089 -8.586 1.00 46.78 85 TYR A C 1
ATOM 686 O O . TYR A 1 85 ? 4.735 0.418 -7.920 1.00 46.78 85 TYR A O 1
ATOM 694 N N . LEU A 1 86 ? 2.571 -0.106 -8.154 1.00 53.31 86 LEU A N 1
ATOM 695 C CA . LEU A 1 86 ? 2.146 0.422 -6.851 1.00 53.31 86 LEU A CA 1
ATOM 696 C C . LEU A 1 86 ? 1.774 -0.716 -5.886 1.00 53.31 86 LEU A C 1
ATOM 698 O O . LEU A 1 86 ? 0.596 -1.017 -5.702 1.00 53.31 86 LEU A O 1
ATOM 702 N N . SER A 1 87 ? 2.760 -1.391 -5.291 1.00 56.06 87 SER A N 1
ATOM 703 C CA . SER A 1 87 ? 2.526 -2.321 -4.174 1.00 56.06 87 SER A CA 1
ATOM 704 C C . SER A 1 87 ? 2.905 -1.641 -2.861 1.00 56.06 87 SER A C 1
ATOM 706 O O . SER A 1 87 ? 4.091 -1.483 -2.568 1.00 56.06 87 SER A O 1
ATOM 708 N N . PHE A 1 88 ? 1.912 -1.222 -2.079 1.00 76.75 88 PHE A N 1
ATOM 709 C CA . PHE A 1 88 ? 2.156 -0.688 -0.740 1.00 76.75 88 PHE A CA 1
ATOM 710 C C . PHE A 1 88 ? 2.380 -1.862 0.207 1.00 76.75 88 PHE A C 1
ATOM 712 O O . PHE A 1 88 ? 1.620 -2.832 0.181 1.00 76.75 88 PHE A O 1
ATOM 719 N N . TYR A 1 89 ? 3.406 -1.787 1.046 1.00 77.19 89 TYR A N 1
ATOM 720 C CA . TYR A 1 89 ? 3.649 -2.812 2.056 1.00 77.19 89 TYR A CA 1
ATOM 721 C C . TYR A 1 89 ? 3.967 -2.174 3.398 1.00 77.19 89 TYR A C 1
ATOM 723 O O . TYR A 1 89 ? 4.523 -1.079 3.466 1.00 77.19 89 TYR A O 1
ATOM 731 N N . CYS A 1 90 ? 3.613 -2.872 4.470 1.00 79.88 90 CYS A N 1
ATOM 732 C CA . CYS A 1 90 ? 3.951 -2.454 5.818 1.00 79.88 90 CYS A CA 1
ATOM 733 C C . CYS A 1 90 ? 5.134 -3.261 6.345 1.00 79.88 90 CYS A C 1
ATOM 735 O O . CYS A 1 90 ? 5.206 -4.471 6.135 1.00 79.88 90 CYS A O 1
ATOM 737 N N . SER A 1 91 ? 6.035 -2.594 7.061 1.00 81.25 91 SER A N 1
ATOM 738 C CA . SER A 1 91 ? 7.033 -3.241 7.913 1.00 81.25 91 SER A CA 1
ATOM 739 C C . SER A 1 91 ? 7.055 -2.520 9.256 1.00 81.25 91 SER A C 1
ATOM 741 O O . SER A 1 91 ? 7.424 -1.346 9.331 1.00 81.25 91 SER A O 1
ATOM 743 N N . GLY A 1 92 ? 6.612 -3.212 10.307 1.00 83.62 92 GLY A N 1
ATOM 744 C CA . GLY A 1 92 ? 6.373 -2.614 11.621 1.00 83.62 92 GLY A CA 1
ATOM 745 C C . GLY A 1 92 ? 5.333 -1.494 11.551 1.00 83.62 92 GLY A C 1
ATOM 746 O O . GLY A 1 92 ? 4.197 -1.704 11.110 1.00 83.62 92 GLY A O 1
ATOM 747 N N . ASN A 1 93 ? 5.746 -0.292 11.951 1.00 88.12 93 ASN A N 1
ATOM 748 C CA . ASN A 1 93 ? 4.892 0.893 11.955 1.00 88.12 93 ASN A CA 1
ATOM 749 C C . ASN A 1 93 ? 4.952 1.703 10.663 1.00 88.12 93 ASN A C 1
ATOM 751 O O . ASN A 1 93 ? 4.282 2.719 10.555 1.00 88.12 93 ASN A O 1
ATOM 755 N N . PHE A 1 94 ? 5.713 1.272 9.662 1.00 87.31 94 PHE A N 1
ATOM 756 C CA . PHE A 1 94 ? 5.908 2.059 8.452 1.00 87.31 94 PHE A CA 1
ATOM 757 C C . PHE A 1 94 ? 5.147 1.463 7.276 1.00 87.31 94 PHE A C 1
ATOM 759 O O . PHE A 1 94 ? 5.249 0.267 6.998 1.00 87.31 94 PHE A O 1
ATOM 766 N N . LEU A 1 95 ? 4.407 2.318 6.575 1.00 87.94 95 LEU A N 1
ATOM 767 C CA . LEU A 1 95 ? 3.867 2.066 5.250 1.00 87.94 95 LEU A CA 1
ATOM 768 C C . LEU A 1 95 ? 4.882 2.540 4.217 1.00 87.94 95 LEU A C 1
ATOM 770 O O . LEU A 1 95 ? 5.186 3.727 4.144 1.00 87.94 95 LEU A O 1
ATOM 774 N N . PHE A 1 96 ? 5.384 1.619 3.409 1.00 81.94 96 PHE A N 1
ATOM 775 C CA . PHE A 1 96 ? 6.276 1.931 2.305 1.00 81.94 96 PHE A CA 1
ATOM 776 C C . PHE A 1 96 ? 5.452 2.170 1.053 1.00 81.94 96 PHE A C 1
ATOM 778 O O . PHE A 1 96 ? 4.632 1.333 0.655 1.00 81.94 96 PHE A O 1
ATOM 785 N N . ILE A 1 97 ? 5.678 3.332 0.455 1.00 79.94 97 ILE A N 1
ATOM 786 C CA . ILE A 1 97 ? 4.967 3.802 -0.721 1.00 79.94 97 ILE A CA 1
ATOM 787 C C . ILE A 1 97 ? 5.987 3.806 -1.862 1.00 79.94 97 ILE A C 1
ATOM 789 O O . ILE A 1 97 ? 7.019 4.458 -1.734 1.00 79.94 97 ILE A O 1
ATOM 793 N N . PRO A 1 98 ? 5.763 3.038 -2.941 1.00 69.50 98 PRO A N 1
ATOM 794 C CA . PRO A 1 98 ? 6.621 3.069 -4.116 1.00 69.50 98 PRO A CA 1
ATOM 795 C C . PRO A 1 98 ? 6.677 4.486 -4.666 1.00 69.50 98 PRO A C 1
ATOM 797 O O . PRO A 1 98 ? 5.737 5.247 -4.484 1.00 69.50 98 PRO A O 1
ATOM 800 N N . GLU A 1 99 ? 7.772 4.829 -5.328 1.00 66.25 99 GLU A N 1
ATOM 801 C CA . GLU A 1 99 ? 8.018 6.185 -5.804 1.00 66.25 99 GLU A CA 1
ATOM 802 C C . GLU A 1 99 ? 6.919 6.618 -6.786 1.00 66.25 99 GLU A C 1
ATOM 804 O O . GLU A 1 99 ? 6.888 6.220 -7.952 1.00 66.25 99 GLU A O 1
ATOM 809 N N . ILE A 1 100 ? 5.966 7.404 -6.283 1.00 66.44 100 ILE A N 1
ATOM 810 C CA . ILE A 1 100 ? 4.909 8.014 -7.079 1.00 66.44 100 ILE A CA 1
ATOM 811 C C . ILE A 1 100 ? 5.254 9.491 -7.182 1.00 66.44 100 ILE A C 1
ATOM 813 O O . ILE A 1 100 ? 5.412 10.165 -6.166 1.00 66.44 100 ILE A O 1
ATOM 817 N N . SER A 1 101 ? 5.334 10.016 -8.405 1.00 64.94 101 SER A N 1
ATOM 818 C CA . SER A 1 101 ? 5.395 11.462 -8.637 1.00 64.94 101 SER A CA 1
ATOM 819 C C . SER A 1 101 ? 4.040 12.108 -8.325 1.00 64.94 101 SER A C 1
ATOM 821 O O . SER A 1 101 ? 3.351 12.570 -9.230 1.00 64.94 101 SER A O 1
ATOM 823 N N . LEU A 1 102 ? 3.645 12.101 -7.052 1.00 70.75 102 LEU A N 1
ATOM 824 C CA . LEU A 1 102 ? 2.458 12.794 -6.566 1.00 70.75 102 LEU A CA 1
ATOM 825 C C . LEU A 1 102 ? 2.794 14.263 -6.382 1.00 70.75 102 LEU A C 1
ATOM 827 O O . LEU A 1 102 ? 3.806 14.609 -5.768 1.00 70.75 102 LEU A O 1
ATOM 831 N N . LYS A 1 103 ? 1.940 15.139 -6.901 1.00 72.75 103 LYS A N 1
ATOM 832 C CA . LYS A 1 103 ? 2.088 16.585 -6.730 1.00 72.75 103 LYS A CA 1
ATOM 833 C C . LYS A 1 103 ? 0.845 17.124 -6.049 1.00 72.75 103 LYS A C 1
ATOM 835 O O . LYS A 1 103 ? -0.269 16.833 -6.464 1.00 72.75 103 LYS A O 1
ATOM 840 N N . ASN A 1 104 ? 1.046 17.976 -5.045 1.00 80.00 104 ASN A N 1
ATOM 841 C CA . ASN A 1 104 ? -0.036 18.694 -4.368 1.00 80.00 104 ASN A CA 1
ATOM 842 C C . ASN A 1 104 ? -1.100 17.747 -3.785 1.00 80.00 104 ASN A C 1
ATOM 844 O O . ASN A 1 104 ? -2.277 17.823 -4.136 1.00 80.00 104 ASN A O 1
ATOM 848 N N . ILE A 1 105 ? -0.675 16.839 -2.905 1.00 85.00 105 ILE A N 1
ATOM 849 C CA . ILE A 1 105 ? -1.586 15.955 -2.171 1.00 85.00 105 ILE A CA 1
ATOM 850 C C . ILE A 1 105 ? -2.466 16.825 -1.270 1.00 85.00 105 ILE A C 1
ATOM 852 O O . ILE A 1 105 ? -1.969 17.491 -0.364 1.00 85.00 105 ILE A O 1
ATOM 856 N N . SER A 1 106 ? -3.766 16.832 -1.543 1.00 85.62 106 SER A N 1
ATOM 857 C CA . SER A 1 106 ? -4.766 17.572 -0.779 1.00 85.62 106 SER A CA 1
ATOM 858 C C . SER A 1 106 ? -5.304 16.743 0.381 1.00 85.62 106 SER A C 1
ATOM 860 O O . SER A 1 106 ? -5.641 17.303 1.424 1.00 85.62 106 SER A O 1
ATOM 862 N N . GLN A 1 107 ? -5.389 15.417 0.213 1.00 88.88 107 GLN A N 1
ATOM 863 C CA . GLN A 1 107 ? -5.892 14.508 1.239 1.00 88.88 107 GLN A CA 1
ATOM 864 C C . GLN A 1 107 ? -5.152 13.174 1.224 1.00 88.88 107 GLN A C 1
ATOM 866 O O . GLN A 1 107 ? -4.875 12.600 0.171 1.00 88.88 107 GLN A O 1
ATOM 871 N N . LEU A 1 108 ? -4.904 12.643 2.416 1.00 91.12 108 LEU A N 1
ATOM 872 C CA . LEU A 1 108 ? -4.366 11.310 2.627 1.00 91.12 108 LEU A CA 1
ATOM 873 C C . LEU A 1 108 ? -5.163 10.623 3.735 1.00 91.12 108 LEU A C 1
ATOM 875 O O . LEU A 1 108 ? -5.012 10.957 4.903 1.00 91.12 108 LEU A O 1
ATOM 879 N N . ARG A 1 109 ? -6.026 9.666 3.394 1.00 92.94 109 ARG A N 1
ATOM 880 C CA . ARG A 1 109 ? -6.964 9.053 4.351 1.00 92.94 109 ARG A CA 1
ATOM 881 C C . ARG A 1 109 ? -6.876 7.542 4.368 1.00 92.94 109 ARG A C 1
ATOM 883 O O . ARG A 1 109 ? -6.704 6.916 3.326 1.00 92.94 109 ARG A O 1
ATOM 890 N N . VAL A 1 110 ? -7.063 6.960 5.545 1.00 93.00 110 VAL A N 1
ATOM 891 C CA . VAL A 1 110 ? -7.091 5.512 5.755 1.00 93.00 110 VAL A CA 1
ATOM 892 C C . VAL A 1 110 ? -8.522 5.054 6.013 1.00 93.00 110 VAL A C 1
ATOM 894 O O . VAL A 1 110 ? -9.242 5.649 6.817 1.00 93.00 110 VAL A O 1
ATOM 897 N N . TYR A 1 111 ? -8.902 3.965 5.355 1.00 91.12 111 TYR A N 1
ATOM 898 C CA . TYR A 1 111 ? -10.182 3.282 5.506 1.00 91.12 111 TYR A CA 1
ATOM 899 C C . TYR A 1 111 ? -9.954 1.813 5.871 1.00 91.12 111 TYR A C 1
ATOM 901 O O . TYR A 1 111 ? -8.932 1.229 5.499 1.00 91.12 111 TYR A O 1
ATOM 909 N N . ASP A 1 112 ? -10.900 1.207 6.582 1.00 88.94 112 ASP A N 1
ATOM 910 C CA . ASP A 1 112 ? -10.883 -0.231 6.857 1.00 88.94 112 ASP A CA 1
ATOM 911 C C . ASP A 1 112 ? -11.364 -1.065 5.657 1.00 88.94 112 ASP A C 1
ATOM 913 O O . ASP A 1 112 ? -11.755 -0.548 4.606 1.00 88.94 112 ASP A O 1
ATOM 917 N N . SER A 1 113 ? -11.361 -2.389 5.822 1.00 82.69 113 SER A N 1
ATOM 918 C CA . SER A 1 113 ? -11.818 -3.329 4.793 1.00 82.69 113 SER A CA 1
ATOM 919 C C . SER A 1 113 ? -13.297 -3.198 4.390 1.00 82.69 113 SER A C 1
ATOM 921 O O . SER A 1 113 ? -13.661 -3.651 3.306 1.00 82.69 113 SER A O 1
ATOM 923 N N . ASN A 1 114 ? -14.125 -2.551 5.217 1.00 81.00 114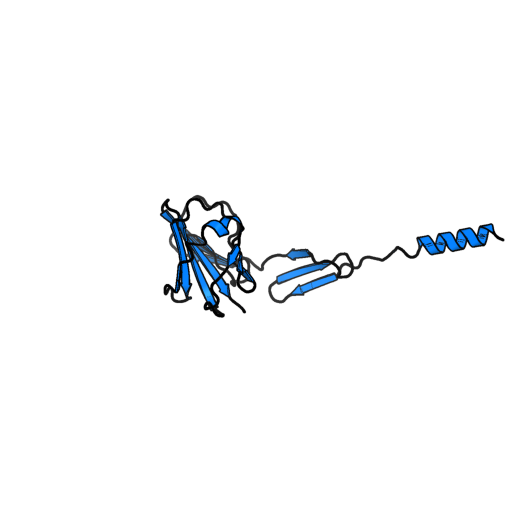 ASN A N 1
ATOM 924 C CA . ASN A 1 114 ? -15.535 -2.269 4.941 1.00 81.00 114 ASN A CA 1
ATOM 925 C C . ASN A 1 114 ? -15.735 -0.891 4.285 1.00 81.00 114 ASN A C 1
ATOM 927 O O . ASN A 1 114 ? -16.869 -0.495 4.021 1.00 81.00 114 ASN A O 1
ATOM 931 N N . GLY A 1 115 ? -14.654 -0.145 4.034 1.00 79.31 115 GLY A N 1
ATOM 932 C CA . GLY A 1 115 ? -14.706 1.212 3.495 1.00 79.31 115 GLY A CA 1
ATOM 933 C C . GLY A 1 115 ? -15.074 2.274 4.532 1.00 79.31 115 GLY A C 1
ATOM 934 O O . GLY A 1 115 ? -15.382 3.405 4.157 1.00 79.31 115 GLY A O 1
ATOM 935 N N . LYS A 1 116 ? -15.044 1.954 5.831 1.00 89.69 116 LYS A N 1
ATOM 936 C CA . LYS A 1 116 ? -15.274 2.933 6.896 1.00 89.69 116 LYS A CA 1
ATOM 937 C C . LYS A 1 116 ? -14.022 3.782 7.090 1.00 89.69 116 LYS A C 1
ATOM 939 O O . LYS A 1 116 ? -12.914 3.254 7.162 1.00 89.69 116 LYS A O 1
ATOM 944 N N . TYR A 1 117 ? -14.202 5.097 7.193 1.00 92.88 117 TYR A N 1
ATOM 945 C CA . TYR A 1 117 ? -13.118 6.030 7.500 1.00 92.88 117 TYR A CA 1
ATOM 946 C C . TYR A 1 117 ? -12.514 5.740 8.880 1.00 92.88 117 TYR A C 1
ATOM 948 O O . TYR A 1 117 ? -13.247 5.547 9.852 1.00 92.88 117 TYR A O 1
ATOM 956 N N . ILE A 1 118 ? -11.181 5.736 8.950 1.00 96.00 118 ILE A N 1
ATOM 957 C CA . ILE A 1 118 ? -10.420 5.472 10.173 1.00 96.00 118 ILE A CA 1
ATOM 958 C C . ILE A 1 118 ? -9.635 6.705 10.608 1.00 96.00 118 ILE A C 1
ATOM 960 O O . ILE A 1 118 ? -9.772 7.145 11.747 1.00 96.00 118 ILE A O 1
ATOM 964 N N . THR A 1 119 ? -8.793 7.258 9.732 1.00 95.94 119 THR A N 1
ATOM 965 C CA . THR A 1 119 ? -7.920 8.380 10.101 1.00 95.94 119 THR A CA 1
ATOM 966 C C . THR A 1 119 ? -7.432 9.182 8.899 1.00 95.94 119 THR A C 1
ATOM 968 O O . THR A 1 119 ? -7.448 8.696 7.764 1.00 95.94 119 THR A O 1
ATOM 971 N N . ASP A 1 120 ? -6.986 10.407 9.165 1.00 94.25 120 ASP A N 1
ATOM 972 C CA . ASP A 1 120 ? -6.422 11.340 8.199 1.00 94.25 120 ASP A CA 1
ATOM 973 C C . ASP A 1 120 ? -4.923 11.528 8.484 1.00 94.25 120 ASP A C 1
ATOM 975 O O . ASP A 1 120 ? -4.504 11.912 9.579 1.00 94.25 120 ASP A O 1
ATOM 979 N N . LEU A 1 121 ? -4.111 11.225 7.478 1.00 92.62 121 LEU A N 1
ATOM 980 C CA . LEU A 1 121 ? -2.657 11.310 7.479 1.00 92.62 121 LEU A CA 1
ATOM 981 C C . LEU A 1 121 ? -2.155 12.480 6.617 1.00 92.62 121 LEU A C 1
ATOM 983 O O . LEU A 1 121 ? -0.970 12.535 6.312 1.00 92.62 121 LEU A O 1
ATOM 987 N N . SER A 1 122 ? -3.008 13.432 6.222 1.00 88.12 122 SER A N 1
ATOM 988 C CA . SER A 1 122 ? -2.631 14.545 5.326 1.00 88.12 122 SER A CA 1
ATOM 989 C C . SER A 1 122 ? -1.510 15.415 5.898 1.00 88.12 122 SER A C 1
ATOM 991 O O . SER A 1 122 ? -0.703 15.954 5.150 1.00 88.12 122 SER A O 1
ATOM 993 N N . HIS A 1 123 ? -1.389 15.492 7.226 1.00 85.81 123 HIS A N 1
ATOM 994 C CA . HIS A 1 123 ? -0.264 16.153 7.894 1.00 85.81 123 HIS A CA 1
ATOM 995 C C . HIS A 1 123 ? 1.094 15.481 7.607 1.00 85.81 123 HIS A C 1
ATOM 997 O O . HIS A 1 123 ? 2.125 16.141 7.683 1.00 85.81 123 HIS A O 1
ATOM 1003 N N . LYS A 1 124 ? 1.093 14.196 7.228 1.00 83.44 124 LYS A N 1
ATOM 1004 C CA . LYS A 1 124 ? 2.266 13.418 6.801 1.00 83.44 124 LYS A CA 1
ATOM 1005 C C . LYS A 1 124 ? 2.461 13.424 5.285 1.00 83.44 124 LYS A C 1
ATOM 1007 O O . LYS A 1 124 ? 3.296 12.685 4.772 1.00 83.44 124 LYS A O 1
ATOM 1012 N N . ALA A 1 125 ? 1.709 14.237 4.536 1.00 79.69 125 ALA A N 1
ATOM 1013 C CA . ALA A 1 125 ? 1.805 14.268 3.078 1.00 79.69 125 ALA A CA 1
ATOM 1014 C C . ALA A 1 125 ? 3.218 14.624 2.576 1.00 79.69 125 ALA A C 1
ATOM 1016 O O . ALA A 1 125 ? 3.635 14.159 1.520 1.00 79.69 125 ALA A O 1
ATOM 1017 N N . SER A 1 126 ? 3.983 15.399 3.348 1.00 74.88 126 SER A N 1
ATOM 1018 C CA . SER A 1 126 ? 5.386 15.704 3.051 1.00 74.88 126 SER A CA 1
ATOM 1019 C C . SER A 1 126 ? 6.304 14.477 3.147 1.00 74.88 126 SER A C 1
ATOM 1021 O O . SER A 1 126 ? 7.288 14.404 2.411 1.00 74.88 126 SER A O 1
ATOM 1023 N N . GLU A 1 127 ? 5.976 13.487 3.983 1.00 73.38 127 GLU A N 1
ATOM 1024 C CA . GLU A 1 127 ? 6.752 12.248 4.160 1.00 73.38 127 GLU A CA 1
ATOM 1025 C C . GLU A 1 127 ? 6.679 11.325 2.932 1.00 73.38 127 GLU A C 1
ATOM 1027 O O . GLU A 1 127 ? 7.579 10.512 2.719 1.00 73.38 127 GLU A O 1
ATOM 1032 N N . LEU A 1 128 ? 5.674 11.496 2.060 1.00 66.75 128 LEU A N 1
ATOM 1033 C CA . LEU A 1 128 ? 5.577 10.756 0.794 1.00 66.75 128 LEU A CA 1
ATOM 1034 C C . LEU A 1 128 ? 6.779 10.981 -0.125 1.00 66.75 128 LEU A C 1
ATOM 1036 O O . LEU A 1 128 ? 7.129 10.079 -0.880 1.00 66.75 128 LEU A O 1
ATOM 1040 N N . SER A 1 129 ? 7.458 12.127 -0.011 1.00 61.75 129 SER A N 1
ATOM 1041 C CA . SER A 1 129 ? 8.715 12.389 -0.727 1.00 61.75 129 SER A CA 1
ATOM 1042 C C . SER A 1 129 ? 9.856 11.437 -0.336 1.00 61.75 129 SER A C 1
ATOM 1044 O O . SER A 1 129 ? 10.829 11.306 -1.073 1.00 61.75 129 SER A O 1
ATOM 1046 N N . ILE A 1 130 ? 9.731 10.745 0.803 1.00 64.75 130 ILE A N 1
ATOM 1047 C CA . ILE A 1 130 ? 10.722 9.815 1.361 1.00 64.75 130 ILE A CA 1
ATOM 1048 C C . ILE A 1 130 ? 10.253 8.353 1.195 1.00 64.75 130 ILE A C 1
ATOM 1050 O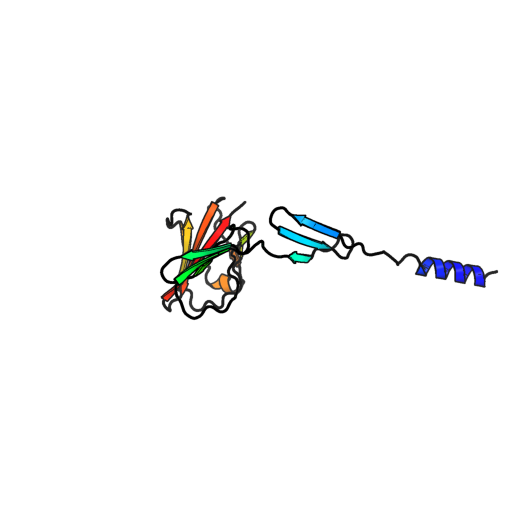 O . ILE A 1 130 ? 10.836 7.435 1.772 1.00 64.75 130 ILE A O 1
ATOM 1054 N N . ASN A 1 131 ? 9.200 8.100 0.404 1.00 79.00 131 ASN A N 1
ATOM 1055 C CA . ASN A 1 131 ? 8.673 6.759 0.106 1.00 79.00 131 ASN A CA 1
ATOM 1056 C C . ASN A 1 131 ? 8.236 5.952 1.348 1.00 79.00 131 ASN A C 1
ATOM 1058 O O . ASN A 1 131 ? 8.118 4.722 1.304 1.00 79.00 131 ASN A O 1
ATOM 1062 N N . LYS A 1 132 ? 7.985 6.627 2.475 1.00 85.69 132 LYS A N 1
ATOM 1063 C CA . LYS A 1 132 ? 7.536 6.000 3.719 1.00 85.69 132 LYS A CA 1
ATOM 1064 C C . LYS A 1 132 ? 6.614 6.927 4.501 1.00 85.69 132 LYS A C 1
ATOM 1066 O O . LYS A 1 132 ? 6.839 8.128 4.533 1.00 85.69 132 LYS A O 1
ATOM 1071 N N . ILE A 1 133 ? 5.621 6.351 5.165 1.00 89.19 133 ILE A N 1
ATOM 1072 C CA . ILE A 1 133 ? 4.744 7.047 6.108 1.00 89.19 133 ILE A CA 1
ATOM 1073 C C . ILE A 1 133 ? 4.682 6.230 7.385 1.00 89.19 133 ILE A C 1
ATOM 1075 O O . ILE A 1 133 ? 4.460 5.018 7.347 1.00 89.19 133 ILE A O 1
ATOM 1079 N N . GLU A 1 134 ? 4.848 6.881 8.527 1.00 90.69 134 GLU A N 1
ATOM 1080 C CA . GLU A 1 134 ? 4.599 6.233 9.808 1.00 90.69 134 GLU A CA 1
ATOM 1081 C C . GLU A 1 134 ? 3.089 6.114 10.075 1.00 90.69 134 GLU A C 1
ATOM 1083 O O . GLU A 1 134 ? 2.349 7.102 10.108 1.00 90.69 134 GLU A O 1
ATOM 1088 N N . LEU A 1 135 ? 2.629 4.885 10.276 1.00 91.44 135 LEU A N 1
ATOM 1089 C CA . LEU A 1 135 ? 1.255 4.538 10.594 1.00 91.44 135 LEU A CA 1
ATOM 1090 C C . LEU A 1 135 ? 0.990 4.687 12.099 1.00 91.44 135 LEU A C 1
ATOM 1092 O O . LEU A 1 135 ? 1.809 4.232 12.898 1.00 91.44 135 LEU A O 1
ATOM 1096 N N . PRO A 1 136 ? -0.173 5.229 12.499 1.00 92.25 136 PRO A N 1
ATOM 1097 C CA . PRO A 1 136 ? -0.562 5.302 13.903 1.00 92.25 136 PRO A CA 1
ATOM 1098 C C . PRO A 1 136 ? -0.586 3.935 14.597 1.00 92.25 136 PRO A C 1
ATOM 1100 O O . PRO A 1 136 ? -0.944 2.923 13.990 1.00 92.25 136 PRO A O 1
ATOM 1103 N N . ASP A 1 137 ? -0.279 3.913 15.894 1.00 92.00 137 ASP A N 1
ATOM 1104 C CA . ASP A 1 137 ? -0.197 2.671 16.673 1.00 92.00 137 ASP A CA 1
ATOM 1105 C C . ASP A 1 137 ? -1.537 1.971 16.901 1.00 92.00 137 ASP A C 1
ATOM 1107 O O . ASP A 1 137 ? -1.572 0.760 17.102 1.00 92.00 137 ASP A O 1
ATOM 1111 N N . PHE A 1 138 ? -2.650 2.704 16.822 1.00 92.94 138 PHE A N 1
ATOM 1112 C CA . PHE A 1 138 ? -3.985 2.116 16.946 1.00 92.94 138 PHE A CA 1
ATOM 1113 C C . PHE A 1 138 ? -4.389 1.278 15.722 1.00 92.94 138 PHE A C 1
ATOM 1115 O O . PHE A 1 138 ? -5.396 0.570 15.775 1.00 92.94 138 PHE A O 1
ATOM 1122 N N . LEU A 1 139 ? -3.650 1.364 14.609 1.00 91.31 139 LEU A N 1
ATOM 1123 C CA . LEU A 1 139 ? -3.874 0.495 13.459 1.00 91.31 139 LEU A CA 1
ATOM 1124 C C . LEU A 1 139 ? -3.298 -0.895 13.749 1.00 91.31 139 LEU A C 1
ATOM 1126 O O . LEU A 1 139 ? -2.092 -1.127 13.670 1.00 91.31 139 LEU A O 1
ATOM 1130 N N . ILE A 1 140 ? -4.193 -1.823 14.071 1.00 91.44 140 ILE A N 1
ATOM 1131 C CA . ILE A 1 140 ? -3.877 -3.225 14.364 1.00 91.44 140 ILE A CA 1
ATOM 1132 C C . ILE A 1 140 ? -3.826 -4.081 13.092 1.00 91.44 140 ILE A C 1
ATOM 1134 O O . ILE A 1 140 ? -4.097 -3.602 11.987 1.00 91.44 140 ILE A O 1
ATOM 1138 N N . ASN A 1 141 ? -3.529 -5.371 13.254 1.00 89.06 141 ASN A N 1
ATOM 1139 C CA . ASN A 1 141 ? -3.489 -6.343 12.163 1.00 89.06 141 ASN A CA 1
ATOM 1140 C C . ASN A 1 141 ? -4.788 -6.354 11.363 1.00 89.06 141 ASN A C 1
ATOM 1142 O O . ASN A 1 141 ? -5.878 -6.489 11.918 1.00 89.06 141 ASN A O 1
ATOM 1146 N N . GLY A 1 142 ? -4.666 -6.210 10.045 1.00 86.69 142 GLY A N 1
ATOM 1147 C CA . GLY A 1 142 ? -5.830 -6.081 9.184 1.00 86.69 142 GLY A CA 1
ATOM 1148 C C . GLY A 1 142 ? -5.522 -5.594 7.778 1.00 86.69 142 GLY A C 1
ATOM 1149 O O . GLY A 1 142 ? -4.377 -5.329 7.403 1.00 86.69 142 GLY A O 1
ATOM 1150 N N . VAL A 1 143 ? -6.592 -5.493 6.991 1.00 83.25 143 VAL A N 1
ATOM 1151 C CA . VAL A 1 143 ? -6.584 -4.951 5.632 1.00 83.25 143 VAL A CA 1
ATOM 1152 C C . VAL A 1 143 ? -7.134 -3.532 5.668 1.00 83.25 143 VAL A C 1
ATOM 1154 O O . VAL A 1 143 ? -8.237 -3.306 6.166 1.00 83.25 143 VAL A O 1
ATOM 1157 N N . TYR A 1 144 ? -6.392 -2.610 5.066 1.00 87.75 144 TYR A N 1
ATOM 1158 C CA . TYR A 1 144 ? -6.742 -1.199 5.000 1.00 87.75 144 TYR A CA 1
ATOM 1159 C C . TYR A 1 144 ? -6.599 -0.671 3.577 1.00 87.75 144 TYR A C 1
ATOM 1161 O O . TYR A 1 144 ? -5.926 -1.263 2.725 1.00 87.75 144 TYR A O 1
ATOM 1169 N N . PHE A 1 145 ? -7.221 0.476 3.339 1.00 86.12 145 PHE A N 1
ATOM 1170 C CA . PHE A 1 145 ? -7.104 1.222 2.100 1.00 86.12 145 PHE A CA 1
ATOM 1171 C C . PHE A 1 145 ? -6.583 2.622 2.385 1.00 86.12 145 PHE A C 1
ATOM 1173 O O . PHE A 1 145 ? -7.122 3.328 3.233 1.00 86.12 145 PHE A O 1
ATOM 1180 N N . LEU A 1 146 ? -5.547 3.0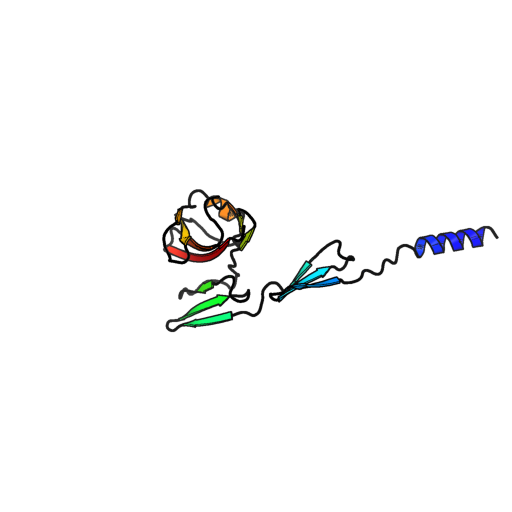25 1.657 1.00 88.75 146 LEU A N 1
ATOM 1181 C CA . LEU A 1 146 ? -5.063 4.395 1.625 1.00 88.75 146 LEU A CA 1
ATOM 1182 C C . LEU A 1 146 ? -5.676 5.094 0.415 1.00 88.75 146 LEU A C 1
ATOM 1184 O O . LEU A 1 146 ? -5.492 4.648 -0.717 1.00 88.75 146 LEU A O 1
ATOM 1188 N N . CYS A 1 147 ? -6.399 6.176 0.661 1.00 87.12 147 CYS A N 1
ATOM 1189 C CA . CYS A 1 147 ? -6.896 7.085 -0.355 1.00 87.12 147 CYS A CA 1
ATOM 1190 C C . CYS A 1 147 ? -5.990 8.313 -0.394 1.00 87.12 147 CYS A C 1
ATOM 1192 O O . CYS A 1 147 ? -5.856 9.009 0.612 1.00 87.12 147 CYS A O 1
ATOM 1194 N N . ILE A 1 148 ? -5.400 8.572 -1.552 1.00 86.31 148 ILE A N 1
ATOM 1195 C CA . ILE A 1 148 ? -4.593 9.753 -1.838 1.00 86.31 148 ILE A CA 1
ATOM 1196 C C . ILE A 1 148 ? -5.390 10.607 -2.818 1.00 86.31 148 ILE A C 1
ATOM 1198 O O . ILE A 1 148 ? -5.761 10.119 -3.886 1.00 86.31 148 ILE A O 1
ATOM 1202 N N . GLU A 1 149 ? -5.669 11.853 -2.460 1.00 84.88 149 GLU A N 1
ATOM 1203 C CA . GLU A 1 149 ? -6.285 12.828 -3.359 1.00 84.88 149 GLU A CA 1
ATOM 1204 C C . GLU A 1 149 ? -5.288 13.937 -3.673 1.00 84.88 149 GLU A C 1
ATOM 1206 O O . GLU A 1 149 ? -4.675 14.506 -2.771 1.00 84.88 149 GLU A O 1
ATOM 1211 N N . GLU A 1 150 ? -5.127 14.244 -4.956 1.00 83.75 150 GLU A N 1
ATOM 1212 C CA . GLU A 1 150 ? -4.409 15.426 -5.424 1.00 83.75 150 GLU A CA 1
ATOM 1213 C C . GLU A 1 150 ? -5.390 16.581 -5.642 1.00 83.75 150 GLU A C 1
ATOM 1215 O O . GLU A 1 150 ? -6.551 16.379 -6.011 1.00 83.75 150 GLU A O 1
ATOM 1220 N N . SER A 1 151 ? -4.921 17.819 -5.484 1.00 77.56 151 SER A N 1
ATOM 1221 C CA . SER A 1 151 ? -5.718 19.028 -5.753 1.00 77.56 151 SER A CA 1
ATOM 1222 C C . SER A 1 151 ? -6.279 19.092 -7.183 1.00 77.56 151 SER A C 1
ATOM 1224 O O . SER A 1 151 ? -7.255 19.791 -7.436 1.00 77.56 151 SER A O 1
ATOM 1226 N N . SER A 1 152 ? -5.672 18.361 -8.122 1.00 71.19 152 SER A N 1
ATOM 1227 C CA . SER A 1 152 ? -6.074 18.224 -9.529 1.00 71.19 152 SER A CA 1
ATOM 1228 C C . SER A 1 152 ? -7.233 17.245 -9.765 1.00 71.19 152 SER A C 1
ATOM 1230 O O . SER A 1 152 ? -7.609 17.031 -10.914 1.00 71.19 152 SER A O 1
ATOM 1232 N N . SER A 1 153 ? -7.841 16.690 -8.709 1.00 64.50 153 SER A N 1
ATOM 1233 C CA . SER A 1 153 ? -8.916 15.677 -8.751 1.00 64.50 153 SER A CA 1
ATOM 1234 C C . SER A 1 153 ? -8.464 14.243 -9.058 1.00 64.50 153 SER A C 1
ATOM 1236 O O . SER A 1 153 ? -9.307 13.366 -9.258 1.00 64.50 153 SER A O 1
ATOM 1238 N N . THR A 1 154 ? -7.159 13.955 -9.050 1.00 66.69 154 THR A N 1
ATOM 1239 C CA . THR A 1 154 ? -6.675 12.568 -9.094 1.00 66.69 154 THR A CA 1
ATOM 1240 C C . THR A 1 154 ? -6.948 11.897 -7.750 1.00 66.69 154 THR A C 1
ATOM 1242 O O . THR A 1 154 ? -6.479 12.371 -6.716 1.00 66.69 154 THR A O 1
ATOM 1245 N N . ARG A 1 155 ? -7.667 10.768 -7.751 1.00 72.44 155 ARG A N 1
ATOM 1246 C CA . ARG A 1 155 ? -7.843 9.917 -6.566 1.00 72.44 155 ARG A CA 1
ATOM 1247 C C . ARG A 1 155 ? -7.187 8.562 -6.795 1.00 72.44 155 ARG A C 1
ATOM 1249 O O . ARG A 1 155 ? -7.568 7.826 -7.702 1.00 72.44 155 ARG A O 1
ATOM 1256 N N . ILE A 1 156 ? -6.242 8.213 -5.932 1.00 76.00 156 ILE A N 1
ATOM 1257 C CA . ILE A 1 156 ? -5.565 6.917 -5.927 1.00 76.00 156 ILE A CA 1
ATOM 1258 C C . ILE A 1 156 ? -6.003 6.162 -4.679 1.00 76.00 156 ILE A C 1
ATOM 1260 O O . ILE A 1 156 ? -5.911 6.680 -3.569 1.00 76.00 156 ILE A O 1
ATOM 1264 N N . VAL A 1 157 ? -6.480 4.930 -4.856 1.00 74.06 157 VAL A N 1
ATOM 1265 C CA . VAL A 1 157 ? -6.871 4.054 -3.747 1.00 74.06 157 VAL A CA 1
ATOM 1266 C C . VAL A 1 157 ? -6.010 2.803 -3.776 1.00 74.06 157 VAL A C 1
ATOM 1268 O O . VAL A 1 157 ? -6.051 2.031 -4.735 1.00 74.06 157 VAL A O 1
ATOM 1271 N N . CYS A 1 158 ? -5.262 2.584 -2.703 1.00 79.56 158 CYS A N 1
ATOM 1272 C CA . CYS A 1 158 ? -4.320 1.481 -2.592 1.00 79.56 158 CYS A CA 1
ATOM 1273 C C . CYS A 1 158 ? -4.634 0.614 -1.378 1.00 79.56 158 CYS A C 1
ATOM 1275 O O . CYS A 1 158 ? -4.833 1.118 -0.277 1.00 79.56 158 CYS A O 1
ATOM 1277 N N . LYS A 1 159 ? -4.635 -0.706 -1.570 1.00 81.06 159 LYS A N 1
ATOM 1278 C CA . LYS A 1 159 ? -4.763 -1.678 -0.481 1.00 81.06 159 LYS A CA 1
ATOM 1279 C C . LYS A 1 159 ? -3.403 -1.889 0.185 1.00 81.06 159 LYS A C 1
ATOM 1281 O O . LYS A 1 159 ? -2.423 -2.133 -0.515 1.00 81.06 159 LYS A O 1
ATOM 1286 N N . PHE A 1 160 ? -3.367 -1.921 1.512 1.00 81.62 160 PHE A N 1
ATOM 1287 C CA . PHE A 1 160 ? -2.219 -2.405 2.278 1.00 81.62 160 PHE A CA 1
ATOM 1288 C C . PHE A 1 160 ? -2.669 -3.334 3.413 1.00 81.62 160 PHE A C 1
ATOM 1290 O O . PHE A 1 160 ? -3.853 -3.400 3.755 1.00 81.62 160 PHE A O 1
ATOM 1297 N N . MET A 1 161 ? -1.733 -4.114 3.953 1.00 80.56 161 MET A N 1
ATOM 1298 C CA . MET A 1 161 ? -1.994 -5.043 5.054 1.00 80.56 161 MET A CA 1
ATOM 1299 C C . MET A 1 161 ? -0.991 -4.805 6.175 1.00 80.56 161 MET A C 1
ATOM 1301 O O . MET A 1 161 ? 0.209 -4.726 5.915 1.00 80.56 161 MET A O 1
ATOM 1305 N N . ILE A 1 162 ? -1.492 -4.726 7.404 1.00 83.19 162 ILE A N 1
ATOM 1306 C CA . ILE A 1 162 ? -0.680 -4.654 8.619 1.00 83.19 162 ILE A CA 1
ATOM 1307 C C . ILE A 1 162 ? -0.627 -6.052 9.235 1.00 83.19 162 ILE A C 1
ATOM 1309 O O . ILE A 1 162 ? -1.666 -6.692 9.403 1.00 83.19 162 ILE A O 1
ATOM 1313 N N . ASN A 1 163 ? 0.584 -6.513 9.551 1.00 77.88 163 ASN A N 1
ATOM 1314 C CA . ASN A 1 163 ? 0.848 -7.766 10.257 1.00 77.88 163 ASN A CA 1
ATOM 1315 C C . ASN A 1 163 ? 1.983 -7.523 11.269 1.00 77.88 163 ASN A C 1
ATOM 1317 O O . ASN A 1 163 ? 3.155 -7.708 10.941 1.00 77.88 163 ASN A O 1
ATOM 1321 N N . ARG A 1 164 ? 1.619 -6.972 12.425 1.00 77.88 164 ARG A N 1
ATOM 1322 C CA . ARG A 1 164 ? 2.449 -6.702 13.603 1.00 77.88 164 ARG A CA 1
ATOM 1323 C C . ARG A 1 164 ? 2.343 -7.840 14.616 1.00 77.88 164 ARG A C 1
ATOM 1325 O O . ARG A 1 164 ? 1.275 -8.492 14.669 1.00 77.88 164 ARG A O 1
#

pLDDT: mean 72.48, std 14.2, range [37.88, 96.0]

Foldseek 3Di:
DVVVVVVVVVVVVVPPPPPQQDWDWDADDQGWIWIDRHNPPDIDTPDDADPKDWDADPPRWIWIDRRVPQWIFIDDPDDDDDPDDFDWEDDVQKIFTPDDPADAFPWKFKAAPVRHTDDTPVVCVVVVNVRMDGHDPVDDFHKMWIWTAHPVGDIGIIIYTDDD